Protein AF-A0A9X4RNR3-F1 (afdb_monomer)

Secondary structure (DSSP, 8-state):
--HHHHHHHHHHHHHHHHHHHHTS-TTTTSSHHHHHHHHHHHIIIIIHHHHHTT-

Solvent-accessible surface area (backbone atoms only — not comparable to full-atom values): 3231 Å² total; per-residue (Å²): 125,54,75,66,54,49,50,54,51,51,54,53,51,51,56,51,50,53,54,54,55,75,73,48,60,74,80,39,65,72,42,74,69,40,36,51,52,52,52,50,51,47,43,61,67,63,47,45,56,63,55,58,76,79,108

Mean predicted aligned error: 2.33 Å

Radius of gyration: 13.1 Å; Cα contacts (8 Å, |Δi|>4): 14; chains: 1; bounding box: 30×21×30 Å

Structure (mmCIF, N/CA/C/O backbone):
data_AF-A0A9X4RNR3-F1
#
_entry.id   AF-A0A9X4RNR3-F1
#
loop_
_atom_site.group_PDB
_atom_site.id
_atom_site.type_symbol
_atom_site.label_atom_id
_atom_site.label_alt_id
_atom_site.label_comp_id
_atom_site.label_asym_id
_atom_s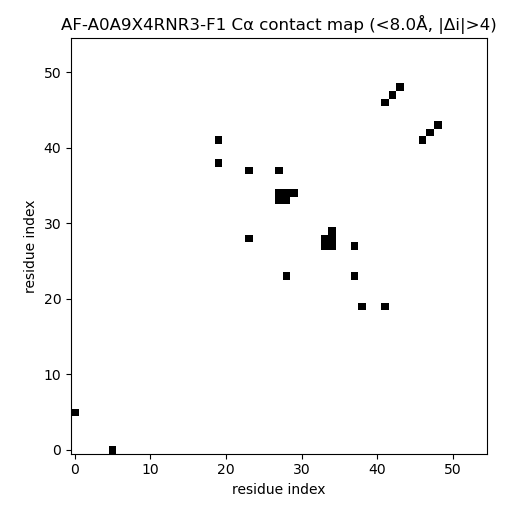ite.label_entity_id
_atom_site.label_seq_id
_atom_site.pdbx_PDB_ins_code
_atom_site.Cartn_x
_atom_site.Cartn_y
_atom_site.Cartn_z
_atom_site.occupancy
_atom_site.B_iso_or_equiv
_atom_site.auth_seq_id
_atom_site.auth_comp_id
_atom_site.auth_asym_id
_atom_site.auth_atom_id
_atom_site.pdbx_PDB_model_num
ATOM 1 N N . MET A 1 1 ? 16.994 -0.509 -9.080 1.00 86.88 1 MET A N 1
ATOM 2 C CA . MET A 1 1 ? 16.324 0.709 -9.557 1.00 86.88 1 MET A CA 1
ATOM 3 C C . MET A 1 1 ? 17.352 1.805 -9.729 1.00 86.88 1 MET A C 1
ATOM 5 O O . MET A 1 1 ? 18.114 2.050 -8.798 1.00 86.88 1 MET A O 1
ATOM 9 N N . THR A 1 2 ? 17.380 2.446 -10.889 1.00 98.12 2 THR A N 1
ATOM 10 C CA . THR A 1 2 ? 18.100 3.704 -11.109 1.00 98.12 2 THR A CA 1
ATOM 11 C C . THR A 1 2 ? 17.459 4.846 -10.297 1.00 98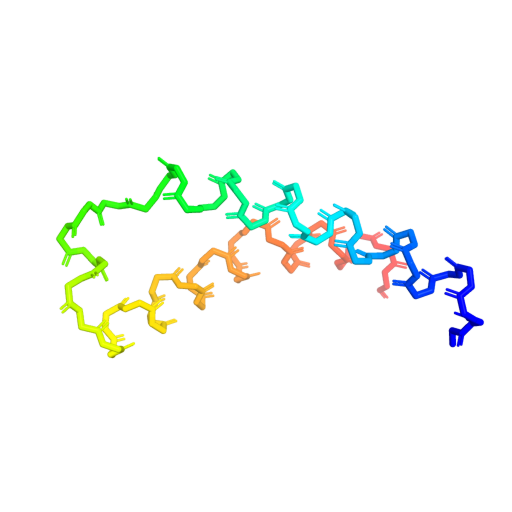.12 2 THR A C 1
ATOM 13 O O . THR A 1 2 ? 16.352 4.685 -9.756 1.00 98.12 2 THR A O 1
ATOM 16 N N . PRO A 1 3 ? 18.124 6.010 -10.163 1.00 97.81 3 PRO A N 1
ATOM 17 C CA . PRO A 1 3 ? 17.518 7.189 -9.545 1.00 97.81 3 PRO A CA 1
ATOM 18 C C . PRO A 1 3 ? 16.205 7.609 -10.222 1.00 97.81 3 PRO A C 1
ATOM 20 O O . PRO A 1 3 ? 15.236 7.936 -9.534 1.00 97.81 3 PRO A O 1
ATOM 23 N N . GLU A 1 4 ? 16.148 7.536 -11.552 1.00 97.75 4 GLU A N 1
ATOM 24 C CA . GLU A 1 4 ? 14.968 7.848 -12.358 1.00 97.75 4 GLU A CA 1
ATOM 25 C C . GLU A 1 4 ? 13.830 6.859 -12.083 1.00 97.75 4 GLU A C 1
ATOM 27 O O . GLU A 1 4 ? 12.720 7.283 -11.761 1.00 97.75 4 GLU A O 1
ATOM 32 N N . GLU A 1 5 ? 14.109 5.552 -12.108 1.00 98.00 5 GLU A N 1
ATOM 33 C CA . GLU A 1 5 ? 13.125 4.508 -11.782 1.00 98.00 5 GLU A CA 1
ATOM 34 C C . GLU A 1 5 ? 12.585 4.676 -10.356 1.00 98.00 5 GLU A C 1
ATOM 36 O O . GLU A 1 5 ? 11.385 4.558 -10.115 1.00 98.00 5 GLU A O 1
ATOM 41 N N . SER A 1 6 ? 13.453 5.031 -9.405 1.00 97.81 6 SER A N 1
ATOM 42 C CA . SER A 1 6 ? 13.059 5.269 -8.012 1.00 97.81 6 SER A CA 1
ATOM 43 C C . SER A 1 6 ? 12.158 6.496 -7.866 1.00 97.81 6 SER A C 1
ATOM 45 O O . SER A 1 6 ? 11.261 6.506 -7.020 1.00 97.81 6 SER A O 1
ATOM 47 N N . LYS A 1 7 ? 12.392 7.550 -8.659 1.00 98.12 7 LYS A N 1
ATOM 48 C CA . LYS A 1 7 ? 11.550 8.752 -8.668 1.00 98.12 7 LYS A CA 1
ATOM 49 C C . LYS A 1 7 ? 10.159 8.428 -9.207 1.00 98.12 7 LYS A C 1
ATOM 51 O O . LYS A 1 7 ? 9.177 8.744 -8.539 1.00 98.12 7 LYS A O 1
ATOM 56 N N . VAL A 1 8 ? 10.095 7.759 -10.356 1.00 98.12 8 VAL A N 1
ATOM 57 C CA . VAL A 1 8 ? 8.835 7.342 -10.987 1.00 98.12 8 VAL A CA 1
ATOM 58 C C . VAL A 1 8 ? 8.048 6.430 -10.047 1.00 98.12 8 VAL A C 1
ATOM 60 O O . VAL A 1 8 ? 6.878 6.685 -9.765 1.00 98.12 8 VAL A O 1
ATOM 63 N N . LEU A 1 9 ? 8.706 5.430 -9.449 1.00 97.56 9 LEU A N 1
ATOM 64 C CA . LEU A 1 9 ? 8.060 4.553 -8.476 1.00 97.56 9 LEU A CA 1
ATOM 65 C C . LEU A 1 9 ? 7.505 5.338 -7.276 1.00 97.56 9 LEU A C 1
ATOM 67 O O . LEU A 1 9 ? 6.370 5.110 -6.868 1.00 97.56 9 LEU A O 1
ATOM 71 N N . LYS A 1 10 ? 8.259 6.297 -6.722 1.00 97.81 10 LYS A N 1
ATOM 72 C CA . LYS A 1 10 ? 7.780 7.141 -5.612 1.00 97.81 10 LYS A CA 1
ATOM 73 C C . LYS A 1 10 ? 6.552 7.972 -5.985 1.00 97.81 10 LYS A C 1
ATOM 75 O O . LYS A 1 10 ? 5.690 8.164 -5.130 1.00 97.81 10 LYS A O 1
ATOM 80 N N . GLU A 1 11 ? 6.470 8.488 -7.208 1.00 98.25 11 GLU A N 1
ATOM 81 C CA . GLU A 1 11 ? 5.304 9.244 -7.683 1.00 98.25 11 GLU A CA 1
ATOM 82 C C . GLU A 1 11 ? 4.060 8.350 -7.752 1.00 98.25 11 GLU A C 1
ATOM 84 O O . GLU A 1 11 ? 3.013 8.713 -7.211 1.00 98.25 11 GLU A O 1
ATOM 89 N N . HIS A 1 12 ? 4.195 7.139 -8.297 1.00 97.56 12 HIS A N 1
ATOM 90 C CA . HIS A 1 12 ? 3.106 6.162 -8.326 1.00 97.56 12 HIS A CA 1
ATOM 91 C C . HIS A 1 12 ? 2.679 5.712 -6.925 1.00 97.56 12 HIS A C 1
ATOM 93 O O . HIS A 1 12 ? 1.486 5.678 -6.628 1.00 97.56 12 HIS A O 1
ATOM 99 N N . LEU A 1 13 ? 3.634 5.440 -6.031 1.00 97.12 13 LEU A N 1
ATOM 100 C CA . LEU A 1 13 ? 3.335 5.051 -4.651 1.00 97.12 13 LEU A CA 1
ATOM 101 C C 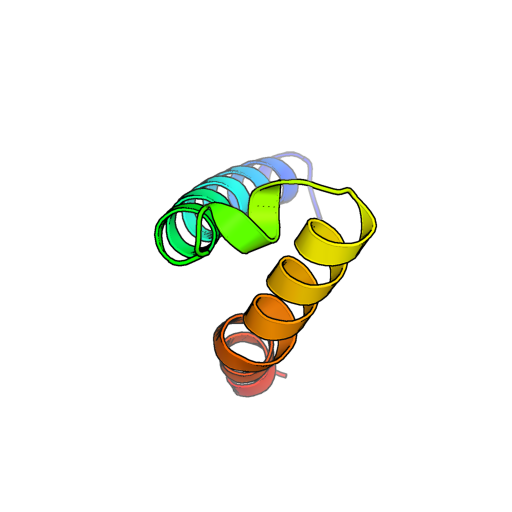. LEU A 1 13 ? 2.626 6.166 -3.876 1.00 97.12 13 LEU A C 1
ATOM 103 O O . LEU A 1 13 ? 1.728 5.877 -3.091 1.00 97.12 13 LEU A O 1
ATOM 107 N N . LYS A 1 14 ? 2.972 7.440 -4.106 1.00 98.00 14 LYS A N 1
ATOM 108 C CA . LYS A 1 14 ? 2.242 8.575 -3.516 1.00 98.00 14 LYS A CA 1
ATOM 109 C C . LYS A 1 14 ? 0.798 8.638 -4.005 1.00 98.00 14 LYS A C 1
ATOM 111 O O . LYS A 1 14 ? -0.098 8.860 -3.195 1.00 98.00 14 LYS A O 1
ATOM 116 N N . ALA A 1 15 ? 0.576 8.443 -5.305 1.00 97.25 15 ALA A N 1
ATOM 117 C CA . ALA A 1 15 ? -0.767 8.426 -5.875 1.00 97.25 15 ALA A CA 1
ATOM 118 C C . ALA A 1 15 ? -1.602 7.268 -5.302 1.00 97.25 15 ALA A C 1
ATOM 120 O O . ALA A 1 15 ? -2.726 7.491 -4.856 1.00 97.25 15 ALA A O 1
ATOM 121 N N . ALA A 1 16 ? -1.026 6.065 -5.225 1.00 96.94 16 ALA A N 1
ATOM 122 C CA . ALA A 1 16 ? -1.669 4.914 -4.598 1.00 96.94 16 ALA A CA 1
ATOM 123 C C . ALA A 1 16 ? -1.992 5.188 -3.120 1.00 96.94 16 ALA A C 1
ATOM 125 O O . ALA A 1 16 ? -3.137 5.041 -2.705 1.00 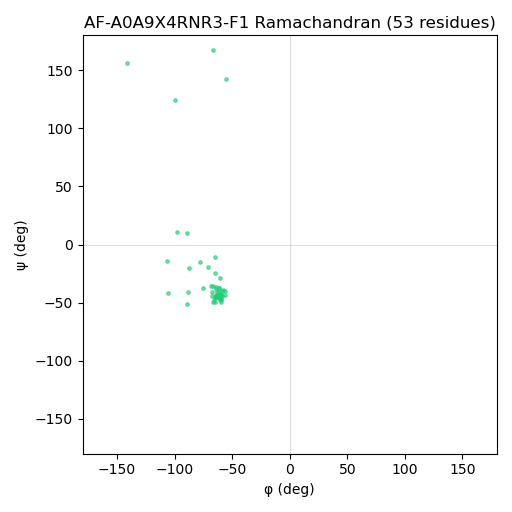96.94 16 ALA A O 1
ATOM 126 N N . ALA A 1 17 ? -1.024 5.678 -2.339 1.00 96.75 17 ALA A N 1
ATOM 127 C CA . ALA A 1 17 ? -1.220 5.979 -0.922 1.00 96.75 17 ALA A CA 1
ATOM 128 C C . ALA A 1 17 ? -2.351 6.992 -0.678 1.00 96.75 17 ALA A C 1
ATOM 130 O O . ALA A 1 17 ? -3.125 6.817 0.258 1.00 96.75 17 ALA A O 1
ATOM 131 N N . ALA A 1 18 ? -2.488 8.018 -1.525 1.00 97.81 18 ALA A N 1
ATOM 132 C CA . ALA A 1 18 ? -3.589 8.977 -1.426 1.00 97.81 18 ALA A CA 1
ATOM 133 C C . ALA A 1 18 ? -4.963 8.315 -1.636 1.00 97.81 18 ALA A C 1
ATOM 135 O O . ALA A 1 18 ? -5.907 8.619 -0.908 1.00 97.81 18 ALA A O 1
ATOM 136 N N . ILE A 1 19 ? -5.077 7.387 -2.592 1.00 97.81 19 ILE A N 1
ATOM 137 C CA . ILE A 1 19 ? -6.317 6.636 -2.837 1.00 97.81 19 ILE A CA 1
ATOM 138 C C . ILE A 1 19 ? -6.645 5.738 -1.640 1.00 97.81 19 ILE A C 1
ATOM 140 O O . ILE A 1 19 ? -7.774 5.771 -1.152 1.00 97.81 19 ILE A O 1
ATOM 144 N N . LEU A 1 20 ? -5.668 4.976 -1.139 1.00 97.19 20 LEU A N 1
ATOM 145 C CA . LEU A 1 20 ? -5.867 4.072 0.001 1.00 97.19 20 LEU A CA 1
ATOM 146 C C . LEU A 1 20 ? -6.262 4.848 1.266 1.00 97.19 20 LEU A C 1
ATOM 148 O O . LEU A 1 20 ? -7.206 4.477 1.962 1.00 97.19 20 LEU A O 1
ATOM 152 N N . LEU A 1 21 ? -5.606 5.984 1.520 1.00 96.50 21 LEU A N 1
ATOM 153 C CA . LEU A 1 21 ? -5.933 6.865 2.639 1.00 96.50 21 LEU A CA 1
ATOM 154 C C . LEU A 1 21 ? -7.367 7.407 2.546 1.00 96.50 21 LEU A C 1
ATOM 156 O O . LEU A 1 21 ? -8.084 7.396 3.542 1.00 96.50 21 LEU A O 1
ATOM 160 N N . ASN A 1 22 ? -7.807 7.834 1.358 1.00 97.38 22 ASN A N 1
ATOM 161 C CA . ASN A 1 22 ? -9.170 8.333 1.142 1.00 97.38 22 ASN A CA 1
ATOM 162 C C . ASN A 1 22 ? -10.246 7.255 1.344 1.00 97.38 22 ASN A C 1
ATOM 164 O O . ASN A 1 22 ? -11.387 7.590 1.654 1.00 97.38 22 ASN A O 1
ATOM 168 N N . ASN A 1 23 ? -9.886 5.980 1.181 1.00 97.31 23 ASN A N 1
ATOM 169 C CA . ASN A 1 23 ? -10.764 4.832 1.408 1.00 97.31 23 ASN A CA 1
ATOM 170 C C . ASN A 1 23 ? -10.565 4.189 2.791 1.00 97.31 23 ASN A C 1
ATOM 172 O O . ASN A 1 23 ? -11.095 3.114 3.051 1.00 97.31 23 ASN A O 1
ATOM 176 N N . THR A 1 24 ? -9.819 4.837 3.689 1.00 97.50 24 THR A N 1
ATOM 177 C CA . THR A 1 24 ? -9.641 4.377 5.069 1.00 97.50 24 THR A CA 1
ATOM 178 C C . THR A 1 24 ? -10.567 5.167 6.003 1.00 97.50 24 THR A C 1
ATOM 180 O O . THR A 1 24 ? -10.496 6.401 6.025 1.00 97.50 24 THR A O 1
ATOM 183 N N . PRO A 1 25 ? -11.437 4.508 6.795 1.00 97.38 25 PRO A N 1
ATOM 184 C CA . PRO A 1 25 ? -12.276 5.180 7.783 1.00 97.38 25 PRO A CA 1
ATOM 185 C C . PRO A 1 25 ? -11.456 6.026 8.763 1.00 97.38 25 PRO A C 1
ATOM 187 O O . PRO A 1 25 ? -10.388 5.623 9.225 1.00 97.38 25 PRO A O 1
ATOM 190 N N . LYS A 1 26 ? -11.976 7.197 9.151 1.00 96.31 26 LYS A N 1
ATOM 191 C CA . LYS A 1 26 ? -11.272 8.113 10.071 1.00 96.31 26 LYS A CA 1
ATOM 192 C C . LYS A 1 26 ? -10.990 7.469 11.428 1.00 96.31 26 LYS A C 1
ATOM 194 O O . LYS A 1 26 ? -10.026 7.832 12.094 1.00 96.31 26 LYS A O 1
ATOM 199 N N . GLU A 1 27 ? -11.829 6.530 11.846 1.00 95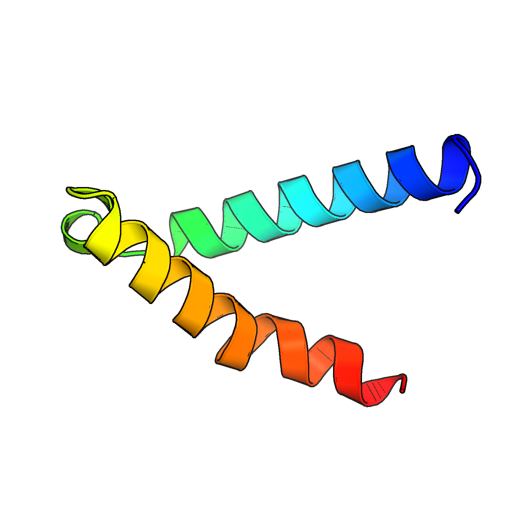.38 27 GLU A N 1
ATOM 200 C CA . GLU A 1 27 ? -11.691 5.737 13.064 1.00 95.38 27 GLU A CA 1
ATOM 201 C C . GLU A 1 27 ? -10.411 4.899 13.060 1.00 95.38 27 GLU A C 1
ATOM 203 O O . GLU A 1 27 ? -9.750 4.798 14.094 1.00 95.38 27 GLU A O 1
ATOM 208 N N . GLU A 1 28 ? -10.026 4.369 11.901 1.00 96.31 28 GLU A N 1
ATOM 209 C CA . GLU A 1 28 ? -8.828 3.545 11.730 1.00 96.31 28 GLU A CA 1
ATOM 210 C C . GLU A 1 28 ? -7.548 4.390 11.670 1.00 96.31 28 GLU A C 1
ATOM 212 O O . GLU A 1 28 ? -6.452 3.892 11.916 1.00 96.31 28 GLU A O 1
ATOM 217 N N . LEU A 1 29 ? -7.671 5.705 11.474 1.00 96.31 29 LEU A N 1
ATOM 218 C CA . LEU A 1 29 ? -6.549 6.647 11.439 1.00 96.31 29 LEU A CA 1
ATOM 219 C C . LEU A 1 29 ? -6.182 7.238 12.815 1.00 96.31 29 LEU A C 1
ATOM 221 O O . LEU A 1 29 ? -5.397 8.182 12.894 1.00 96.31 29 LEU A O 1
ATOM 225 N N . LYS A 1 30 ? -6.750 6.721 13.913 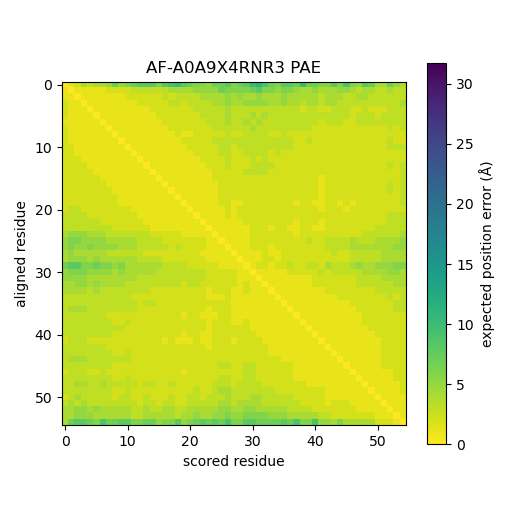1.00 96.06 30 LYS A N 1
ATOM 226 C CA . LYS A 1 30 ? -6.604 7.315 15.259 1.00 96.06 30 LYS A CA 1
ATOM 227 C C . LYS A 1 30 ? -5.383 6.845 16.046 1.00 96.06 30 LYS A C 1
ATOM 229 O O . LYS A 1 30 ? -4.987 7.509 17.001 1.00 96.06 30 LYS A O 1
ATOM 234 N N . SER A 1 31 ? -4.802 5.703 15.695 1.00 97.38 31 SER A N 1
ATOM 235 C CA . SER A 1 31 ? -3.658 5.131 16.403 1.00 97.38 31 SER A CA 1
ATO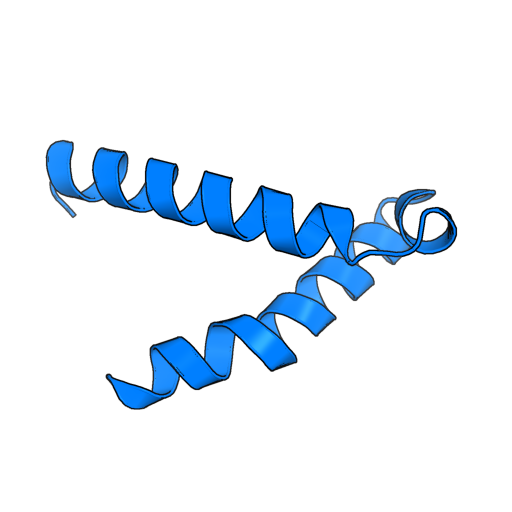M 236 C C . SER A 1 31 ? -2.680 4.499 15.426 1.00 97.38 31 SER A C 1
ATOM 238 O O . SER A 1 31 ? -3.066 4.066 14.344 1.00 97.38 31 SER A O 1
ATOM 240 N N . PHE A 1 32 ? -1.416 4.386 15.826 1.00 96.06 32 PHE A N 1
ATOM 241 C CA . PHE A 1 32 ? -0.415 3.709 15.005 1.00 96.06 32 PHE A CA 1
ATOM 242 C C . PHE A 1 32 ? -0.826 2.268 14.666 1.00 96.06 32 PHE A C 1
ATOM 244 O O . PHE A 1 32 ? -0.723 1.854 13.518 1.00 96.06 32 PHE A O 1
ATOM 251 N N . ASN A 1 33 ? -1.355 1.530 15.648 1.00 97.44 33 ASN A N 1
ATOM 252 C CA . ASN A 1 33 ? -1.791 0.149 15.455 1.00 97.44 33 ASN A CA 1
ATOM 253 C C . ASN A 1 33 ? -2.958 0.039 14.460 1.00 97.44 33 ASN A C 1
ATOM 255 O O . ASN A 1 33 ? -2.944 -0.815 13.584 1.00 97.44 33 ASN A O 1
ATOM 259 N N . SER A 1 34 ? -3.959 0.917 14.569 1.00 97.44 34 SER A N 1
ATOM 260 C CA . SER A 1 34 ? -5.096 0.910 13.640 1.00 97.44 34 SER A CA 1
ATOM 261 C C . SER A 1 34 ? -4.690 1.340 12.227 1.00 97.44 34 SER A C 1
ATOM 263 O O . SER A 1 34 ? -5.163 0.750 11.262 1.00 97.44 34 SER A O 1
ATOM 265 N N . ILE A 1 35 ? -3.757 2.292 12.102 1.00 97.12 35 ILE A N 1
ATOM 266 C CA . ILE A 1 35 ? -3.200 2.705 10.807 1.00 97.12 35 ILE A CA 1
ATOM 267 C C . ILE A 1 35 ? -2.442 1.545 10.161 1.00 97.12 35 ILE A C 1
ATOM 269 O O . ILE A 1 35 ? -2.613 1.293 8.974 1.00 97.12 35 ILE A O 1
ATOM 273 N N . GLU A 1 36 ? -1.614 0.833 10.926 1.00 97.75 36 GLU A N 1
ATOM 274 C CA . GLU A 1 36 ? -0.857 -0.310 10.415 1.00 97.75 36 GLU A CA 1
ATOM 275 C C . GLU A 1 36 ? -1.785 -1.403 9.881 1.00 97.75 36 GLU A C 1
ATOM 277 O O . GLU A 1 36 ? -1.588 -1.868 8.759 1.00 97.75 36 GLU A O 1
ATOM 282 N N . LEU A 1 37 ? -2.830 -1.751 10.638 1.00 98.06 37 LEU A N 1
ATOM 283 C CA . LEU A 1 37 ? -3.823 -2.734 10.212 1.00 98.06 37 LEU A CA 1
ATOM 284 C C . LEU A 1 37 ? -4.545 -2.300 8.931 1.00 98.06 37 LEU A C 1
ATOM 286 O O . LEU A 1 37 ? -4.657 -3.105 8.008 1.00 98.06 37 LEU A O 1
ATOM 290 N N . ALA A 1 38 ? -4.971 -1.037 8.842 1.00 97.81 38 ALA A N 1
ATOM 291 C CA . ALA A 1 38 ? -5.617 -0.498 7.647 1.00 97.81 38 ALA A CA 1
ATOM 292 C C . ALA A 1 38 ? -4.685 -0.540 6.425 1.00 97.81 38 ALA A C 1
ATOM 294 O O . ALA A 1 38 ? -5.069 -1.006 5.354 1.00 97.81 38 ALA A O 1
ATOM 295 N N . VAL A 1 39 ? -3.426 -0.116 6.585 1.00 96.94 39 VAL A N 1
ATOM 296 C CA . VAL A 1 39 ? -2.423 -0.176 5.510 1.00 96.94 39 VAL A CA 1
ATOM 297 C C . VAL A 1 39 ? -2.192 -1.620 5.068 1.00 96.94 39 VAL A C 1
ATOM 299 O O . VAL A 1 39 ? -2.174 -1.889 3.869 1.00 96.94 39 VAL A O 1
ATOM 302 N N . ARG A 1 40 ? -2.041 -2.560 6.007 1.00 97.94 40 ARG A N 1
ATOM 303 C CA . ARG A 1 40 ? -1.848 -3.980 5.693 1.00 97.94 40 ARG A CA 1
ATOM 304 C C . ARG A 1 40 ? -3.031 -4.560 4.921 1.00 97.94 40 ARG A C 1
ATOM 306 O O . ARG A 1 40 ? -2.809 -5.291 3.959 1.00 97.94 40 ARG A O 1
ATOM 313 N N . ASP A 1 41 ? -4.256 -4.237 5.322 1.00 98.25 41 ASP A N 1
ATOM 314 C CA . ASP A 1 41 ? -5.467 -4.707 4.648 1.00 98.25 41 ASP A CA 1
ATOM 315 C C . ASP A 1 41 ? -5.519 -4.226 3.189 1.00 98.25 41 ASP A C 1
ATOM 317 O O . ASP A 1 41 ? -5.662 -5.041 2.276 1.00 98.25 41 ASP A O 1
ATOM 321 N N . HIS A 1 42 ? -5.263 -2.933 2.956 1.00 98.06 42 HIS A N 1
ATOM 322 C CA . HIS A 1 42 ? -5.153 -2.359 1.610 1.00 98.06 42 HIS A CA 1
ATOM 323 C C . HIS A 1 42 ? -4.042 -3.003 0.778 1.00 98.06 42 HIS A C 1
ATOM 325 O O . HIS A 1 42 ? -4.242 -3.319 -0.395 1.00 98.06 42 HIS A O 1
ATOM 331 N N . LEU A 1 43 ? -2.864 -3.226 1.369 1.00 97.00 43 LEU A N 1
ATOM 332 C CA . LEU A 1 43 ? -1.756 -3.874 0.667 1.00 97.00 43 LEU A CA 1
ATOM 333 C C . LEU A 1 43 ? -2.122 -5.293 0.220 1.00 97.00 43 LEU A C 1
ATOM 335 O O . LEU A 1 43 ? -1.779 -5.676 -0.895 1.00 97.00 43 LEU A O 1
ATOM 339 N N . LEU A 1 44 ? -2.819 -6.063 1.058 1.00 98.06 44 LEU A N 1
ATOM 340 C CA . LEU A 1 44 ? -3.202 -7.441 0.746 1.00 98.06 44 LEU A CA 1
ATOM 341 C C . LEU A 1 44 ? -4.355 -7.532 -0.259 1.00 98.06 44 LEU A C 1
ATOM 343 O O . LEU A 1 44 ? -4.345 -8.435 -1.093 1.00 98.06 44 LEU A O 1
ATOM 347 N N . LYS A 1 45 ? -5.341 -6.633 -0.181 1.00 97.31 45 LYS A N 1
ATOM 348 C CA . LYS A 1 45 ? -6.552 -6.687 -1.016 1.00 97.31 45 LYS A CA 1
ATOM 349 C C . LYS A 1 45 ? -6.409 -5.971 -2.351 1.00 97.31 45 LYS A C 1
ATOM 351 O O . LYS A 1 45 ? -6.871 -6.495 -3.357 1.00 97.31 45 LYS A O 1
ATOM 356 N N . GLU A 1 46 ? -5.765 -4.808 -2.363 1.00 96.50 46 GLU A N 1
ATOM 357 C CA . GLU A 1 46 ? -5.750 -3.923 -3.534 1.00 96.50 46 GLU A CA 1
ATOM 358 C C . GLU A 1 46 ? -4.402 -3.959 -4.262 1.00 96.50 46 GLU A C 1
ATOM 360 O O . GLU A 1 46 ? -4.349 -3.986 -5.488 1.00 96.50 46 GLU A O 1
ATOM 365 N N . VAL A 1 47 ? -3.286 -3.972 -3.524 1.00 96.31 47 VAL A N 1
ATOM 366 C CA . VAL A 1 47 ? -1.951 -3.816 -4.133 1.00 96.31 47 VAL A CA 1
ATOM 367 C C . VAL A 1 47 ? -1.345 -5.155 -4.547 1.00 96.31 47 VAL A C 1
ATOM 369 O O . VAL A 1 47 ? -0.899 -5.311 -5.684 1.00 96.31 47 VAL A O 1
ATOM 372 N N . ALA A 1 48 ? -1.309 -6.128 -3.636 1.00 96.94 48 ALA A N 1
ATOM 373 C CA . ALA A 1 48 ? -0.654 -7.410 -3.873 1.00 96.94 48 ALA A CA 1
ATOM 374 C C . ALA A 1 48 ? -1.238 -8.178 -5.075 1.00 96.94 48 ALA A C 1
ATOM 376 O O . ALA A 1 48 ? -0.437 -8.675 -5.869 1.00 96.94 48 ALA A O 1
ATOM 377 N N . PRO A 1 49 ? -2.571 -8.244 -5.289 1.00 97.56 49 PRO A N 1
ATOM 378 C CA . PRO A 1 49 ? -3.126 -8.932 -6.452 1.00 97.56 49 PRO A CA 1
ATOM 379 C C . PRO A 1 49 ? -2.735 -8.280 -7.777 1.00 97.56 49 PRO A C 1
ATOM 381 O O . PRO A 1 49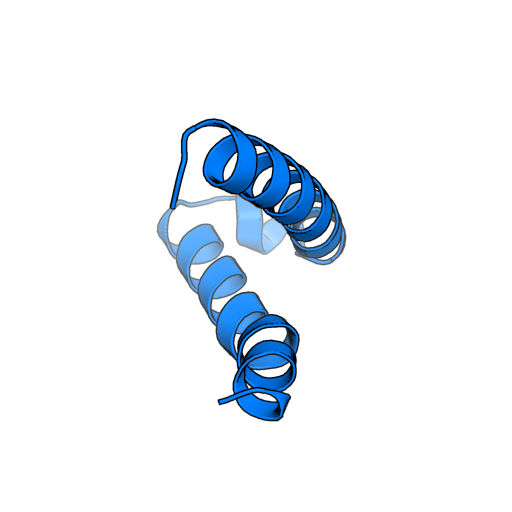 ? -2.459 -8.992 -8.736 1.00 97.56 49 PRO A O 1
ATOM 384 N N . GLU A 1 50 ? -2.673 -6.946 -7.848 1.00 96.00 50 GLU A N 1
ATOM 385 C CA . GLU A 1 50 ? -2.266 -6.248 -9.073 1.00 96.00 50 GLU A CA 1
ATOM 386 C C . GLU A 1 50 ? -0.794 -6.494 -9.404 1.00 96.00 50 GLU A C 1
ATOM 388 O O . GLU A 1 50 ? -0.466 -6.743 -10.560 1.00 96.00 50 GLU A O 1
ATOM 393 N N . ILE A 1 51 ? 0.091 -6.501 -8.400 1.00 96.00 51 ILE A N 1
ATOM 394 C CA . ILE A 1 51 ? 1.509 -6.835 -8.604 1.00 96.00 51 ILE A CA 1
ATOM 395 C C . ILE A 1 51 ? 1.671 -8.311 -8.993 1.00 96.00 51 ILE A C 1
ATOM 397 O O . ILE A 1 51 ? 2.399 -8.616 -9.935 1.00 96.00 51 ILE A O 1
ATOM 401 N N . GLY A 1 52 ? 0.967 -9.220 -8.312 1.00 96.88 52 GLY A N 1
ATOM 402 C CA . GLY A 1 52 ? 1.029 -10.664 -8.561 1.00 96.88 52 GLY A CA 1
ATOM 403 C C . GLY A 1 52 ? 0.499 -11.104 -9.931 1.00 96.88 52 GLY A C 1
ATOM 404 O O . GLY A 1 52 ? 0.711 -12.239 -10.330 1.00 96.88 52 GLY A O 1
ATOM 405 N N . LYS A 1 53 ? -0.162 -10.229 -10.700 1.00 96.31 53 LYS A N 1
ATOM 406 C CA . LYS A 1 53 ? -0.492 -10.513 -12.112 1.00 96.31 53 LYS A CA 1
ATOM 407 C C . LYS A 1 53 ? 0.735 -10.486 -13.028 1.00 96.31 53 LYS A C 1
ATOM 409 O O . LYS A 1 53 ? 0.662 -11.003 -14.141 1.00 96.31 53 LYS A O 1
ATOM 414 N N . PHE A 1 54 ? 1.825 -9.855 -12.595 1.00 95.94 54 PHE A N 1
ATOM 415 C CA . PHE A 1 54 ? 3.039 -9.673 -13.392 1.00 95.94 54 PHE A CA 1
ATOM 416 C C . PHE A 1 54 ? 4.208 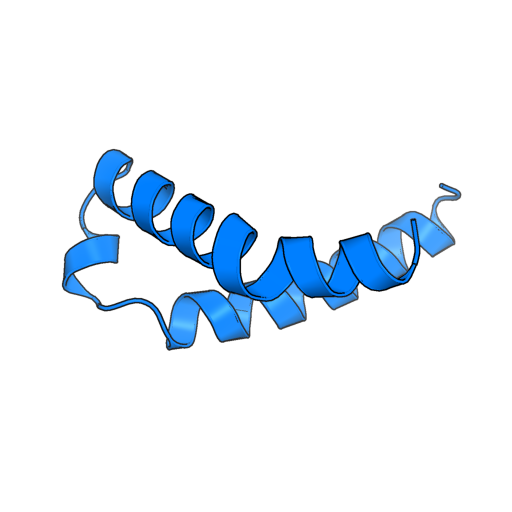-10.571 -12.955 1.00 95.94 54 PHE A C 1
ATOM 418 O O . PHE A 1 54 ? 5.173 -10.682 -13.711 1.00 95.94 54 PHE A O 1
ATOM 425 N N . PHE A 1 55 ? 4.135 -11.195 -11.774 1.00 92.12 55 PHE A N 1
ATOM 426 C CA . PHE A 1 55 ? 5.184 -12.030 -11.173 1.00 92.12 55 PHE A CA 1
ATOM 427 C C . PHE A 1 55 ? 4.612 -13.363 -10.700 1.00 92.12 55 PHE A C 1
ATOM 429 O O . PHE A 1 55 ? 5.285 -14.392 -10.924 1.00 92.12 55 PHE A O 1
#

pLDDT: mean 96.95, std 1.69, range [86.88, 98.25]

Sequence (55 aa):
MTPEESKVLKEHLKAAAAILLNNTPKEELKSFNSIELAVRDHLLKEVAPEIGKFF

Organism: NCBI:txid1855837

Foldseek 3Di:
DPPVVVVVVVVVVVVLVVVLVVVDDPVLVPDPVSVVVSVVVCCVPPPVVVVVVVD